Protein AF-A0A532DRK6-F1 (afdb_monomer_lite)

Radius of gyration: 15.56 Å; chains: 1; bounding box: 40×21×47 Å

Structure (mmCIF, N/CA/C/O backbone):
data_AF-A0A532DRK6-F1
#
_entry.id   AF-A0A532DRK6-F1
#
loop_
_atom_site.group_PDB
_atom_site.id
_atom_site.type_symbol
_atom_site.label_atom_id
_atom_site.label_alt_id
_atom_site.label_comp_id
_atom_site.label_asym_id
_atom_site.label_entity_id
_atom_site.label_seq_id
_atom_site.pdbx_PDB_ins_code
_atom_site.Cartn_x
_atom_site.Cartn_y
_atom_site.Cartn_z
_atom_site.occupancy
_atom_site.B_iso_or_equiv
_atom_site.auth_seq_id
_atom_site.auth_comp_id
_atom_site.auth_asym_id
_atom_site.auth_atom_id
_atom_site.pdbx_PDB_model_num
ATOM 1 N N . MET A 1 1 ? -25.248 15.509 16.340 1.00 36.22 1 MET A N 1
ATOM 2 C CA . MET A 1 1 ? -25.751 14.129 16.513 1.00 36.22 1 MET A CA 1
ATOM 3 C C . MET A 1 1 ? -24.685 13.175 15.999 1.00 36.22 1 MET A C 1
ATOM 5 O O . MET A 1 1 ? -24.467 13.127 14.799 1.00 36.22 1 MET A O 1
ATOM 9 N N . ALA A 1 2 ? -23.939 12.509 16.884 1.00 44.31 2 ALA A N 1
ATOM 10 C CA . ALA A 1 2 ? -22.960 11.506 16.475 1.00 44.31 2 ALA A CA 1
ATOM 11 C C . ALA A 1 2 ? -23.681 10.159 16.368 1.00 44.31 2 ALA A C 1
ATOM 13 O O . ALA A 1 2 ? -23.930 9.511 17.380 1.00 44.31 2 ALA A O 1
ATOM 14 N N . THR A 1 3 ? -24.053 9.747 15.157 1.00 46.09 3 THR A N 1
ATOM 15 C CA . THR A 1 3 ? -24.392 8.345 14.893 1.00 46.09 3 THR A CA 1
ATOM 16 C C . THR A 1 3 ? -23.107 7.547 15.091 1.00 46.09 3 THR A C 1
ATOM 18 O O . THR A 1 3 ? -22.212 7.576 14.247 1.00 46.09 3 THR A O 1
ATOM 21 N N . GLY A 1 4 ? -22.965 6.949 16.275 1.00 47.47 4 GLY A N 1
ATOM 22 C CA . GLY A 1 4 ? -21.778 6.226 16.716 1.00 47.47 4 GLY A CA 1
ATOM 23 C C . GLY A 1 4 ? -21.583 4.953 15.910 1.00 47.47 4 GLY A C 1
ATOM 24 O O . GLY A 1 4 ? -21.947 3.872 16.353 1.00 47.47 4 GLY A O 1
ATOM 25 N N . TRP A 1 5 ? -21.016 5.082 14.715 1.00 57.53 5 TRP A N 1
ATOM 26 C CA . TRP A 1 5 ? -20.555 3.932 13.962 1.00 57.53 5 TRP A CA 1
ATOM 27 C C . TRP A 1 5 ? -19.262 3.445 14.609 1.00 57.53 5 TRP A C 1
ATOM 29 O O . TRP A 1 5 ? -18.218 4.096 14.526 1.00 57.53 5 TRP A O 1
ATOM 39 N N . THR A 1 6 ? -19.340 2.329 15.322 1.00 58.38 6 THR A N 1
ATOM 40 C CA . THR A 1 6 ? -18.179 1.583 15.797 1.00 58.38 6 THR A CA 1
ATOM 41 C C . THR A 1 6 ? -17.741 0.662 14.658 1.00 58.38 6 THR A C 1
ATOM 43 O O . THR A 1 6 ? -18.383 -0.361 14.425 1.00 58.38 6 THR A O 1
ATOM 46 N N . PRO A 1 7 ? -16.687 1.004 13.885 1.00 61.12 7 PRO A N 1
ATOM 47 C CA . PRO A 1 7 ? -16.235 0.127 12.818 1.00 61.12 7 PRO A CA 1
ATOM 48 C C . PRO A 1 7 ? -15.807 -1.201 13.437 1.00 61.12 7 PRO A C 1
ATOM 50 O O . PRO A 1 7 ? -14.923 -1.247 14.297 1.00 61.12 7 PRO A O 1
ATOM 53 N N . THR A 1 8 ? -16.465 -2.273 13.005 1.00 70.38 8 THR A N 1
ATOM 54 C CA . THR A 1 8 ? -16.085 -3.638 13.354 1.00 70.38 8 THR A CA 1
ATOM 55 C C . THR A 1 8 ? -14.667 -3.914 12.847 1.00 70.38 8 THR A C 1
ATOM 57 O O . THR A 1 8 ? -14.225 -3.304 11.867 1.00 70.38 8 THR A O 1
ATOM 60 N N . PRO A 1 9 ? -13.921 -4.833 13.481 1.00 68.75 9 PRO A N 1
ATOM 61 C CA . PRO A 1 9 ? -12.554 -5.151 13.069 1.00 68.75 9 PRO A CA 1
ATOM 62 C C . PRO A 1 9 ? -12.461 -5.518 11.585 1.00 68.75 9 PRO A C 1
ATOM 64 O O . PRO A 1 9 ? -11.506 -5.116 10.930 1.00 68.75 9 PRO A O 1
ATOM 67 N N . THR A 1 10 ? -13.484 -6.187 11.048 1.00 73.38 10 THR A N 1
ATOM 68 C CA . THR A 1 10 ? -13.607 -6.545 9.629 1.00 73.38 10 THR A CA 1
ATOM 69 C C . THR A 1 10 ? -13.700 -5.319 8.722 1.00 73.38 10 THR A C 1
ATOM 71 O O . THR A 1 10 ? -13.022 -5.240 7.698 1.00 73.38 10 THR A O 1
ATOM 74 N N . VAL A 1 11 ? -14.498 -4.327 9.114 1.00 73.25 11 VAL A N 1
ATOM 75 C CA . VAL A 1 11 ? -14.631 -3.060 8.390 1.00 73.25 11 VAL A CA 1
ATOM 76 C C . VAL A 1 11 ? -13.322 -2.276 8.438 1.00 73.25 11 VAL A C 1
ATOM 78 O O . VAL A 1 11 ? -12.874 -1.776 7.411 1.00 73.25 11 VAL A O 1
ATOM 81 N N . ALA A 1 12 ? -12.668 -2.202 9.600 1.00 71.75 12 ALA A N 1
ATOM 82 C CA . ALA A 1 12 ? -11.384 -1.518 9.731 1.00 71.75 12 ALA A CA 1
ATOM 83 C C . ALA A 1 12 ? -10.292 -2.180 8.869 1.00 71.75 12 ALA A C 1
ATOM 85 O O . ALA A 1 12 ? -9.500 -1.477 8.244 1.00 71.75 12 ALA A O 1
ATOM 86 N N . THR A 1 13 ? -10.277 -3.515 8.769 1.00 73.31 13 THR A N 1
ATOM 87 C CA . THR A 1 13 ? -9.377 -4.226 7.847 1.00 73.31 13 THR A CA 1
ATOM 88 C C . THR A 1 13 ? -9.700 -3.964 6.388 1.00 73.31 13 THR A C 1
ATOM 90 O O . THR A 1 13 ? -8.778 -3.708 5.625 1.00 73.31 13 THR A O 1
ATOM 93 N N . LEU A 1 14 ? -10.978 -3.983 5.996 1.00 75.31 14 LEU A N 1
ATOM 94 C CA . LEU A 1 14 ? -11.387 -3.706 4.616 1.00 75.31 14 LEU A CA 1
ATOM 95 C C . LEU A 1 14 ? -11.037 -2.272 4.204 1.00 75.31 14 LEU A C 1
ATOM 97 O O . LEU A 1 14 ? -10.574 -2.037 3.093 1.00 75.31 14 LEU A O 1
ATOM 101 N N . LEU A 1 15 ? -11.180 -1.314 5.119 1.00 72.69 15 LEU A N 1
ATOM 102 C CA . LEU A 1 15 ? -10.793 0.073 4.878 1.00 72.69 15 LEU A CA 1
ATOM 103 C C . LEU A 1 15 ? -9.275 0.231 4.751 1.00 72.69 15 LEU A C 1
ATOM 105 O O . LEU A 1 15 ? -8.817 0.927 3.851 1.00 72.69 15 LEU A O 1
ATOM 109 N N . SER A 1 16 ? -8.488 -0.447 5.592 1.00 70.50 16 SER A N 1
ATOM 110 C CA . SER A 1 16 ? -7.026 -0.482 5.436 1.00 70.50 16 SER A CA 1
ATOM 111 C C . SER A 1 16 ? -6.558 -1.263 4.203 1.00 70.50 16 SER A C 1
ATOM 113 O O . SER A 1 16 ? -5.446 -1.035 3.736 1.00 70.50 16 SER A O 1
ATOM 115 N N . ALA A 1 17 ? -7.382 -2.175 3.681 1.00 69.62 17 ALA A N 1
ATOM 116 C CA . ALA A 1 17 ? -7.123 -2.888 2.434 1.00 69.62 17 ALA A CA 1
ATOM 117 C C . ALA A 1 17 ? -7.312 -1.994 1.206 1.00 69.62 17 ALA A C 1
ATOM 119 O O . ALA A 1 17 ? -6.540 -2.091 0.258 1.00 69.62 17 ALA A O 1
ATOM 120 N N . LEU A 1 18 ? -8.322 -1.121 1.239 1.00 73.56 18 LEU A N 1
ATOM 121 C CA . LEU A 1 18 ? -8.566 -0.120 0.200 1.00 73.56 18 LEU A CA 1
ATOM 122 C C . LEU A 1 18 ? -7.482 0.952 0.177 1.00 73.56 18 LEU A C 1
ATOM 124 O O . LEU A 1 18 ? -7.037 1.360 -0.892 1.00 73.56 18 LEU A O 1
ATOM 128 N N . LEU A 1 19 ? -7.069 1.421 1.353 1.00 71.44 19 LEU A N 1
ATOM 129 C CA . LEU A 1 19 ? -6.018 2.417 1.458 1.00 71.44 19 LEU A CA 1
ATOM 130 C C . LEU A 1 19 ? -5.245 2.227 2.767 1.00 71.44 19 LEU A C 1
ATOM 132 O O . LEU A 1 19 ? -5.855 2.242 3.844 1.00 71.44 19 LEU A O 1
ATOM 136 N N . PRO A 1 20 ? -3.908 2.100 2.720 1.00 69.06 20 PRO A N 1
ATOM 137 C CA . PRO A 1 20 ? -3.105 2.003 3.929 1.00 69.06 20 PRO A CA 1
ATOM 138 C C . PRO A 1 20 ? -3.376 3.199 4.854 1.00 69.06 20 PRO A C 1
ATOM 140 O O . PRO A 1 20 ? -3.245 4.353 4.457 1.00 69.06 20 PRO A O 1
ATOM 143 N N . GLY A 1 21 ? -3.778 2.925 6.097 1.00 67.50 21 GLY A N 1
ATOM 144 C CA . GLY A 1 21 ? -4.063 3.940 7.118 1.00 67.50 21 GLY A CA 1
ATOM 145 C C . GLY A 1 21 ? -5.531 4.373 7.242 1.00 67.50 21 GLY A C 1
ATOM 146 O O . GLY A 1 21 ? -5.897 4.965 8.262 1.00 67.50 21 GLY A O 1
ATOM 147 N N . LEU A 1 22 ? -6.410 4.020 6.296 1.00 73.25 22 LEU A N 1
ATOM 148 C CA . LEU A 1 22 ? -7.834 4.403 6.332 1.00 73.25 22 LEU A CA 1
ATOM 149 C C . LEU A 1 22 ? -8.594 3.720 7.480 1.00 73.25 22 LEU A C 1
ATOM 151 O O . LEU A 1 22 ? -9.362 4.365 8.198 1.00 73.25 22 LEU A O 1
ATOM 155 N N . GLY A 1 23 ? -8.305 2.443 7.750 1.00 69.31 23 GLY A N 1
ATOM 156 C CA . GLY A 1 23 ? -8.866 1.734 8.903 1.00 69.31 23 GLY A CA 1
ATOM 157 C C . GLY A 1 23 ? -8.465 2.356 10.245 1.00 69.31 23 GLY A C 1
ATOM 158 O O . GLY A 1 23 ? -9.265 2.401 11.177 1.00 69.31 23 GLY A O 1
ATOM 159 N N . GLN A 1 24 ? -7.254 2.914 10.349 1.00 70.75 24 GLN A N 1
ATOM 160 C CA . GLN A 1 24 ? -6.791 3.600 11.562 1.00 70.75 24 GLN A CA 1
ATOM 161 C C . GLN A 1 24 ? -7.424 4.985 11.737 1.00 70.75 24 GLN A C 1
ATOM 163 O O . GLN A 1 24 ? -7.707 5.377 12.873 1.00 70.75 24 GLN A O 1
ATOM 168 N N . LEU A 1 25 ? -7.700 5.695 10.638 1.00 72.06 25 LEU A N 1
ATOM 169 C CA . LEU A 1 25 ? -8.441 6.960 10.640 1.00 72.06 25 LEU A CA 1
ATOM 170 C C . LEU A 1 25 ? -9.876 6.757 11.140 1.00 72.06 25 LEU A C 1
ATOM 172 O O . LEU A 1 25 ? -10.301 7.433 12.078 1.00 72.06 25 LEU A O 1
ATOM 176 N N . CYS A 1 26 ? -10.581 5.741 10.633 1.00 68.44 26 CYS A N 1
ATOM 177 C CA . CYS A 1 26 ? -11.886 5.333 11.169 1.00 68.44 26 CYS A CA 1
ATOM 178 C C . CYS A 1 26 ? -11.788 4.849 12.623 1.00 68.44 26 CYS A C 1
ATOM 180 O O . CYS A 1 26 ? -12.720 5.006 13.419 1.00 68.44 26 CYS A O 1
ATOM 182 N N . CYS A 1 27 ? -10.621 4.330 13.014 1.00 70.25 27 CYS A N 1
ATOM 183 C CA . CYS A 1 27 ? -10.344 3.984 14.395 1.00 70.25 27 CYS A CA 1
ATOM 184 C C . CYS A 1 27 ? -10.054 5.194 15.325 1.00 70.25 27 CYS A C 1
ATOM 186 O O . CYS A 1 27 ? -9.834 4.989 16.521 1.00 70.25 27 CYS A O 1
ATOM 188 N N . ARG A 1 28 ? -10.121 6.443 14.826 1.00 72.62 28 ARG A N 1
ATOM 189 C CA . ARG A 1 28 ? -9.724 7.706 15.498 1.00 72.62 28 ARG A CA 1
ATOM 190 C C . ARG A 1 28 ? -8.233 7.777 15.869 1.00 72.62 28 ARG A C 1
ATOM 192 O O . ARG A 1 28 ? -7.838 8.612 16.679 1.00 72.62 28 ARG A O 1
ATOM 199 N N . ARG A 1 29 ? -7.380 6.935 15.273 1.00 72.19 29 ARG A N 1
ATOM 200 C CA . ARG A 1 29 ? -5.917 6.941 15.462 1.00 72.19 29 ARG A CA 1
ATOM 201 C C . ARG A 1 29 ? -5.212 7.638 14.300 1.00 72.19 29 ARG A C 1
ATOM 203 O O . ARG A 1 29 ? -4.484 7.015 13.529 1.00 72.19 29 ARG A O 1
ATOM 210 N N . TRP A 1 30 ? -5.404 8.953 14.230 1.00 75.12 30 TRP A N 1
ATOM 211 C CA . TRP A 1 30 ? -4.875 9.834 13.184 1.00 75.12 30 TRP A CA 1
ATOM 212 C C . TRP A 1 30 ? -3.359 9.718 12.985 1.00 75.12 30 TRP A C 1
ATOM 214 O O . TRP A 1 30 ? -2.910 9.607 11.851 1.00 75.12 30 TRP A O 1
ATOM 224 N N . GLY A 1 31 ? -2.573 9.652 14.067 1.00 75.62 31 GLY A N 1
ATOM 225 C CA . GLY A 1 31 ? -1.108 9.576 13.968 1.00 75.62 31 GLY A CA 1
ATOM 226 C C . GLY A 1 31 ? -0.596 8.308 13.279 1.00 75.62 31 GLY A C 1
ATOM 227 O O . GLY A 1 31 ? 0.333 8.370 12.480 1.00 75.62 31 GLY A O 1
ATOM 228 N N . ARG A 1 32 ? -1.234 7.155 13.525 1.00 72.44 32 ARG A N 1
ATOM 229 C CA . ARG A 1 32 ? -0.846 5.907 12.850 1.00 72.44 32 ARG A CA 1
ATOM 230 C C . ARG A 1 32 ? -1.326 5.879 11.403 1.00 72.44 32 ARG A C 1
ATOM 232 O O . ARG A 1 32 ? -0.551 5.499 10.533 1.00 72.44 32 ARG A O 1
ATOM 239 N N . GLY A 1 33 ? -2.550 6.352 11.151 1.00 72.75 33 GLY A N 1
ATOM 240 C CA . GLY A 1 33 ? -3.079 6.475 9.791 1.00 72.75 33 GLY A CA 1
ATOM 241 C C . GLY A 1 33 ? -2.192 7.358 8.910 1.00 72.75 33 GLY A C 1
ATOM 242 O O . GLY A 1 33 ? -1.837 6.960 7.804 1.00 72.75 33 GLY A O 1
ATOM 243 N N . ALA A 1 34 ? -1.746 8.500 9.444 1.00 77.00 34 ALA A N 1
ATOM 244 C CA . ALA A 1 34 ? -0.814 9.397 8.766 1.00 77.00 34 ALA A CA 1
ATOM 245 C C . ALA A 1 34 ? 0.547 8.737 8.492 1.00 77.00 34 ALA A C 1
ATOM 247 O O . ALA A 1 34 ? 1.078 8.890 7.397 1.00 77.00 34 ALA A O 1
ATOM 248 N N . ALA A 1 35 ? 1.089 7.959 9.436 1.00 79.19 35 ALA A N 1
ATOM 249 C CA . ALA A 1 35 ? 2.349 7.241 9.236 1.00 79.19 35 ALA A CA 1
ATOM 250 C C . ALA A 1 35 ? 2.260 6.192 8.112 1.00 79.19 35 ALA A C 1
ATOM 252 O O . ALA A 1 35 ? 3.182 6.073 7.309 1.00 79.19 35 ALA A O 1
ATOM 253 N N . PHE A 1 36 ? 1.144 5.463 8.015 1.00 76.25 36 PHE A N 1
ATOM 254 C CA . PHE A 1 36 ? 0.926 4.505 6.927 1.00 76.25 36 PHE A CA 1
ATOM 255 C C . PHE A 1 36 ? 0.746 5.183 5.570 1.00 76.25 36 PHE A C 1
ATOM 257 O O . PHE A 1 36 ? 1.320 4.715 4.589 1.00 76.25 36 PHE A O 1
ATOM 264 N N . MET A 1 37 ? 0.008 6.294 5.512 1.00 79.94 37 MET A N 1
ATOM 265 C CA . MET A 1 37 ? -0.112 7.085 4.285 1.00 79.94 37 MET A CA 1
ATOM 266 C C . MET A 1 37 ? 1.239 7.655 3.849 1.00 79.94 37 MET A C 1
ATOM 268 O O . MET A 1 37 ? 1.618 7.498 2.693 1.00 79.94 37 MET A O 1
ATOM 272 N N . ALA A 1 38 ? 1.997 8.259 4.767 1.00 82.12 38 ALA A N 1
ATOM 273 C CA . ALA A 1 38 ? 3.322 8.795 4.471 1.00 82.12 38 ALA A CA 1
AT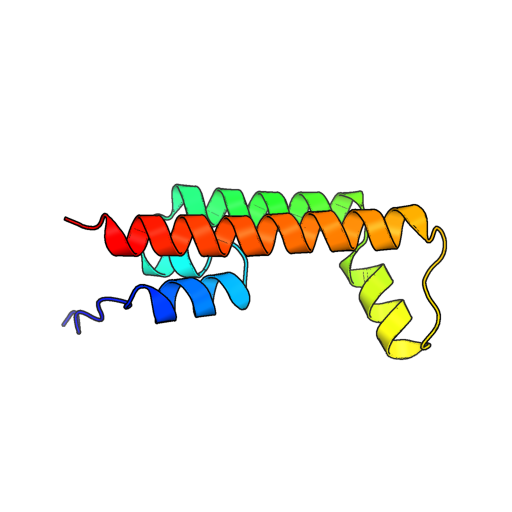OM 274 C C . ALA A 1 38 ? 4.293 7.696 4.014 1.00 82.12 38 ALA A C 1
ATOM 276 O O . ALA A 1 38 ? 5.042 7.899 3.064 1.00 82.12 38 ALA A O 1
ATOM 277 N N . GLY A 1 39 ? 4.241 6.515 4.640 1.00 81.31 39 GLY A N 1
ATOM 278 C CA . GLY A 1 39 ? 5.022 5.352 4.221 1.00 81.31 39 GLY A CA 1
ATOM 279 C C . GLY A 1 39 ? 4.653 4.871 2.818 1.00 81.31 39 GLY A C 1
ATOM 280 O O . GLY A 1 39 ? 5.541 4.639 2.005 1.00 81.31 39 GLY A O 1
ATOM 281 N N . ALA A 1 40 ? 3.358 4.775 2.505 1.00 78.38 40 ALA A N 1
ATOM 282 C CA . ALA A 1 40 ? 2.892 4.388 1.175 1.00 78.38 40 ALA A CA 1
ATOM 283 C C . ALA A 1 40 ? 3.324 5.399 0.099 1.00 78.38 40 ALA A C 1
ATOM 285 O O . ALA A 1 40 ? 3.860 4.995 -0.927 1.00 78.38 40 ALA A O 1
ATOM 286 N N . ILE A 1 41 ? 3.166 6.701 0.365 1.00 82.44 41 ILE A N 1
ATOM 287 C CA . ILE A 1 41 ? 3.598 7.775 -0.542 1.00 82.44 41 ILE A CA 1
ATOM 288 C C . ILE A 1 41 ? 5.120 7.759 -0.721 1.00 82.44 41 ILE A C 1
ATOM 290 O O . ILE A 1 41 ? 5.604 7.895 -1.837 1.00 82.44 41 ILE A O 1
ATOM 294 N N . GLY A 1 42 ? 5.886 7.570 0.357 1.00 84.62 42 GLY A N 1
ATOM 295 C CA . GLY A 1 42 ? 7.348 7.523 0.292 1.00 84.62 42 GLY A CA 1
ATOM 296 C C . GLY A 1 42 ? 7.867 6.328 -0.508 1.00 84.62 42 GLY A C 1
ATOM 297 O O . GLY A 1 42 ? 8.800 6.472 -1.294 1.00 84.62 42 GLY A O 1
ATOM 298 N N . VAL A 1 43 ? 7.241 5.160 -0.350 1.00 81.81 43 VAL 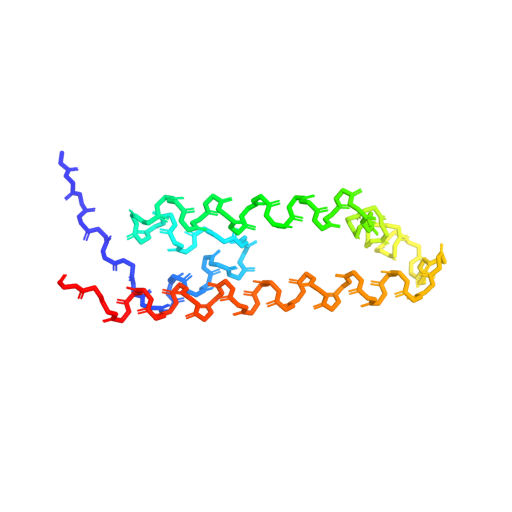A N 1
ATOM 299 C CA . VAL A 1 43 ? 7.562 3.969 -1.149 1.00 81.81 43 VAL A CA 1
ATOM 300 C C . VAL A 1 43 ? 7.209 4.188 -2.614 1.00 81.81 43 VAL A C 1
ATOM 302 O O . VAL A 1 43 ? 8.016 3.855 -3.478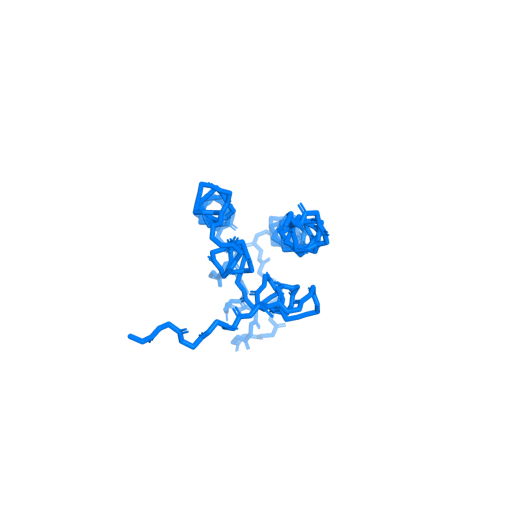 1.00 81.81 43 VAL A O 1
ATOM 305 N N . ASP A 1 44 ? 6.045 4.768 -2.897 1.00 81.62 44 ASP A N 1
ATOM 306 C CA . ASP A 1 44 ? 5.635 5.049 -4.269 1.00 81.62 44 ASP A CA 1
ATOM 307 C C . ASP A 1 44 ? 6.566 6.064 -4.945 1.00 81.62 44 ASP A C 1
ATOM 309 O O . ASP A 1 44 ? 7.047 5.814 -6.042 1.00 81.62 44 ASP A O 1
ATOM 313 N N . ALA A 1 45 ? 6.930 7.146 -4.252 1.00 82.81 45 ALA A N 1
ATOM 314 C CA . ALA A 1 45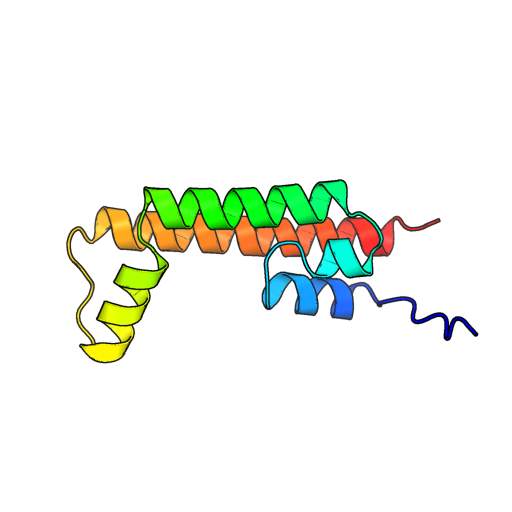 ? 7.868 8.146 -4.760 1.00 82.81 45 ALA A CA 1
ATOM 315 C C . ALA A 1 45 ? 9.285 7.587 -4.990 1.00 82.81 45 ALA A C 1
ATOM 317 O O . ALA A 1 45 ? 9.987 8.046 -5.886 1.00 82.81 45 ALA A O 1
ATOM 318 N N . GLY A 1 46 ? 9.725 6.618 -4.180 1.00 82.06 46 GLY A N 1
ATOM 319 C CA . GLY A 1 46 ? 11.061 6.025 -4.295 1.00 82.06 46 GLY A CA 1
ATOM 320 C C . GLY A 1 46 ? 11.167 4.880 -5.306 1.00 82.06 46 GLY A C 1
ATOM 321 O O . GLY A 1 46 ? 12.242 4.644 -5.856 1.00 82.06 46 GLY A O 1
ATOM 322 N N . LEU A 1 47 ? 10.080 4.140 -5.532 1.00 80.19 47 LEU A N 1
ATOM 323 C CA . LEU A 1 47 ? 10.077 2.924 -6.358 1.00 80.19 47 LEU A CA 1
ATOM 324 C C . LEU A 1 47 ? 9.190 3.023 -7.600 1.00 80.19 47 LEU A C 1
ATOM 326 O O . LEU A 1 47 ? 9.163 2.078 -8.386 1.00 80.19 47 LEU A O 1
ATOM 330 N N . ASP A 1 48 ? 8.491 4.143 -7.773 1.00 82.94 48 ASP A N 1
ATOM 331 C CA . ASP A 1 48 ? 7.613 4.444 -8.905 1.00 82.94 48 ASP A CA 1
ATOM 332 C C . ASP A 1 48 ? 6.610 3.310 -9.185 1.00 82.94 48 ASP A C 1
ATOM 334 O O . ASP A 1 48 ? 6.376 2.871 -10.320 1.00 82.94 48 ASP A O 1
ATOM 338 N N . VAL A 1 49 ? 6.062 2.754 -8.096 1.00 78.75 49 VAL A N 1
ATOM 339 C CA . VAL A 1 49 ? 5.243 1.536 -8.124 1.00 78.75 49 VAL A CA 1
ATOM 340 C C . VAL A 1 49 ? 3.954 1.799 -8.888 1.00 78.75 49 VAL A C 1
ATOM 342 O O . VAL A 1 49 ? 3.558 0.975 -9.711 1.00 78.75 49 VAL A O 1
ATOM 345 N N . THR A 1 50 ? 3.327 2.956 -8.677 1.00 82.44 50 THR A N 1
ATOM 346 C CA . THR A 1 50 ? 2.095 3.358 -9.358 1.00 82.44 50 THR A CA 1
ATOM 347 C C . THR A 1 50 ? 2.309 3.519 -10.858 1.00 82.44 50 THR A C 1
ATOM 349 O O . THR A 1 50 ? 1.522 2.972 -11.635 1.00 82.44 50 THR A O 1
ATOM 352 N N . ALA A 1 51 ? 3.369 4.207 -11.298 1.00 81.94 51 ALA A N 1
ATOM 353 C CA . ALA A 1 51 ? 3.637 4.363 -12.728 1.00 81.94 51 ALA A CA 1
ATOM 354 C C . ALA A 1 51 ? 3.955 3.014 -13.381 1.00 81.94 51 ALA A C 1
ATOM 356 O O . ALA A 1 51 ? 3.425 2.699 -14.447 1.00 81.94 51 ALA A O 1
ATOM 357 N N . SER A 1 52 ? 4.744 2.181 -12.701 1.00 82.62 52 SER A N 1
ATOM 358 C CA . SER A 1 52 ? 5.087 0.834 -13.154 1.00 82.62 52 SER A CA 1
ATOM 359 C C . SER A 1 52 ? 3.848 -0.066 -13.264 1.00 82.62 52 SER A C 1
ATOM 361 O O . SER A 1 52 ? 3.646 -0.742 -14.273 1.00 82.62 52 SER A O 1
ATOM 363 N N . MET A 1 53 ? 2.963 -0.036 -12.267 1.00 81.88 53 MET A N 1
ATOM 364 C CA . MET A 1 53 ? 1.708 -0.789 -12.274 1.00 81.88 53 MET A CA 1
ATOM 365 C C . MET A 1 53 ? 0.771 -0.296 -13.379 1.00 81.88 53 MET A C 1
ATOM 367 O O . MET A 1 53 ? 0.166 -1.100 -14.085 1.00 81.88 53 MET A O 1
ATOM 371 N N . MET A 1 54 ? 0.677 1.019 -13.585 1.00 84.75 54 MET A N 1
ATOM 372 C CA . MET A 1 54 ? -0.146 1.592 -14.647 1.00 84.75 54 MET A CA 1
ATOM 373 C C . MET A 1 54 ? 0.400 1.238 -16.037 1.00 84.75 54 MET A C 1
ATOM 375 O O . MET A 1 54 ? -0.379 0.924 -16.939 1.00 84.75 54 MET A O 1
ATOM 379 N N . ALA A 1 55 ? 1.723 1.230 -16.208 1.00 84.06 55 ALA A N 1
ATOM 380 C CA . ALA A 1 55 ? 2.376 0.766 -17.427 1.00 84.06 55 ALA A CA 1
ATOM 381 C C . ALA A 1 55 ? 2.079 -0.717 -17.688 1.00 84.06 55 ALA A C 1
ATOM 383 O O . ALA A 1 55 ? 1.706 -1.071 -18.808 1.00 84.06 55 ALA A O 1
ATOM 384 N N . PHE A 1 56 ? 2.148 -1.565 -16.657 1.00 85.19 56 PHE A N 1
ATOM 385 C CA . PHE A 1 56 ? 1.772 -2.975 -16.751 1.00 85.19 56 PHE A CA 1
ATOM 386 C C . PHE A 1 56 ? 0.303 -3.153 -17.152 1.00 85.19 56 PHE A C 1
ATOM 388 O O . PHE A 1 56 ? 0.017 -3.883 -18.093 1.00 85.19 56 PHE A O 1
ATOM 395 N N . VAL A 1 57 ? -0.631 -2.447 -16.508 1.00 87.94 57 VAL A N 1
ATOM 396 C CA . VAL A 1 57 ? -2.070 -2.542 -16.823 1.00 87.94 57 VAL A CA 1
ATOM 397 C C . VAL A 1 57 ? -2.365 -2.110 -18.261 1.00 87.94 57 VAL A C 1
ATOM 399 O O . VAL A 1 57 ? -3.214 -2.707 -18.917 1.00 87.94 57 VAL A O 1
ATOM 402 N N . ARG A 1 58 ? -1.665 -1.090 -18.773 1.00 88.44 58 ARG A N 1
ATOM 403 C CA . ARG A 1 58 ? -1.862 -0.598 -20.146 1.00 88.44 58 ARG A CA 1
ATOM 404 C C . ARG A 1 58 ? -1.252 -1.500 -21.211 1.00 88.44 58 ARG A C 1
ATOM 406 O O . ARG A 1 58 ? -1.807 -1.600 -22.298 1.00 88.44 58 ARG A O 1
ATOM 413 N N . THR A 1 59 ? -0.092 -2.087 -20.936 1.00 88.50 59 THR A N 1
ATOM 414 C CA . THR A 1 59 ? 0.712 -2.776 -21.960 1.00 88.50 59 THR A CA 1
ATOM 415 C C . THR A 1 59 ? 0.703 -4.295 -21.824 1.00 88.50 59 THR A C 1
ATOM 417 O O . THR A 1 59 ? 1.068 -4.990 -22.765 1.00 88.50 59 THR A O 1
ATOM 420 N N . GLY A 1 60 ? 0.325 -4.825 -20.660 1.00 84.56 60 GLY A N 1
ATOM 421 C CA . GLY A 1 60 ? 0.501 -6.230 -20.289 1.00 84.56 60 GLY A CA 1
ATOM 422 C C . GLY A 1 60 ? 1.964 -6.637 -20.073 1.00 84.56 60 GLY A C 1
ATOM 423 O O . GLY A 1 60 ? 2.240 -7.804 -19.798 1.00 84.56 60 GLY A O 1
ATOM 424 N N . VAL A 1 61 ? 2.914 -5.703 -20.195 1.00 85.19 61 VAL A N 1
ATOM 425 C CA . VAL A 1 61 ? 4.351 -5.979 -20.117 1.00 85.19 61 VAL A CA 1
ATOM 426 C C . VAL A 1 61 ? 4.872 -5.602 -18.740 1.00 85.19 61 VAL A C 1
ATOM 428 O O . VAL A 1 61 ? 4.632 -4.501 -18.247 1.00 85.19 61 VAL A O 1
ATOM 431 N N . ILE A 1 62 ? 5.612 -6.519 -18.115 1.00 79.75 62 ILE A N 1
ATOM 432 C CA . ILE A 1 62 ? 6.251 -6.263 -16.823 1.00 79.75 62 ILE A CA 1
ATOM 433 C C . ILE A 1 62 ? 7.315 -5.168 -17.013 1.00 79.75 62 ILE A C 1
ATOM 435 O O . ILE A 1 62 ? 8.261 -5.386 -17.781 1.00 79.75 62 ILE A O 1
ATOM 439 N N . PRO A 1 63 ? 7.199 -4.021 -16.321 1.00 77.25 63 PRO A N 1
ATOM 440 C CA . PRO A 1 63 ? 8.117 -2.902 -16.482 1.00 77.25 63 PRO A CA 1
ATOM 441 C C . PRO A 1 63 ? 9.542 -3.280 -16.058 1.00 77.25 63 PRO A C 1
ATOM 443 O O . PRO A 1 63 ? 9.768 -4.003 -15.082 1.00 77.25 63 PRO A O 1
ATOM 446 N N . SER A 1 64 ? 10.522 -2.801 -16.825 1.00 78.56 64 SER A N 1
ATOM 447 C CA . SER A 1 64 ? 11.944 -2.911 -16.501 1.00 78.56 64 SER A CA 1
ATOM 448 C C . SER A 1 64 ? 12.396 -1.677 -15.713 1.00 78.56 64 SER A C 1
ATOM 450 O O . SER A 1 64 ? 12.124 -0.572 -16.179 1.00 78.56 64 SER A O 1
ATOM 452 N N . PRO A 1 65 ? 13.117 -1.836 -14.588 1.00 80.50 65 PRO A N 1
ATOM 453 C CA . PRO A 1 65 ? 13.717 -3.074 -14.084 1.00 80.50 65 PRO A CA 1
ATOM 454 C C . PRO A 1 65 ? 12.726 -3.949 -13.296 1.00 80.50 65 PRO A C 1
ATOM 456 O O . PRO A 1 65 ? 12.140 -3.518 -12.305 1.00 80.50 65 PRO A O 1
ATOM 459 N N . ARG A 1 66 ? 12.622 -5.236 -13.667 1.00 80.25 66 ARG A N 1
ATOM 460 C CA . ARG A 1 66 ? 11.674 -6.191 -13.050 1.00 80.25 66 ARG A CA 1
ATOM 461 C C . ARG A 1 66 ? 11.864 -6.333 -11.537 1.00 80.25 66 ARG A C 1
ATOM 463 O O . ARG A 1 66 ? 10.894 -6.529 -10.815 1.00 80.25 66 ARG A O 1
ATOM 470 N N . GLY A 1 67 ? 13.110 -6.232 -11.063 1.00 80.25 67 GLY A N 1
ATOM 471 C CA . GLY A 1 67 ? 13.439 -6.314 -9.638 1.00 80.25 67 GLY A CA 1
ATOM 472 C C . GLY A 1 67 ? 12.884 -5.143 -8.827 1.00 80.25 67 GLY A C 1
ATOM 473 O O . GLY A 1 67 ? 12.396 -5.352 -7.722 1.00 80.25 67 GLY A O 1
ATOM 474 N N . GLN A 1 68 ? 12.886 -3.934 -9.392 1.00 78.38 68 GLN A N 1
ATOM 475 C CA . GLN A 1 68 ? 12.325 -2.750 -8.740 1.00 78.38 68 GLN A CA 1
ATOM 476 C C . GLN A 1 68 ? 10.796 -2.819 -8.711 1.00 78.38 68 GLN A C 1
ATOM 478 O O . GLN A 1 68 ? 10.197 -2.545 -7.677 1.00 78.38 68 GLN A O 1
ATOM 483 N N . PHE A 1 69 ? 10.176 -3.293 -9.797 1.00 78.44 69 PHE A N 1
ATOM 484 C CA . PHE A 1 69 ? 8.731 -3.518 -9.853 1.00 78.44 69 PHE A CA 1
ATOM 485 C C . PHE A 1 69 ? 8.260 -4.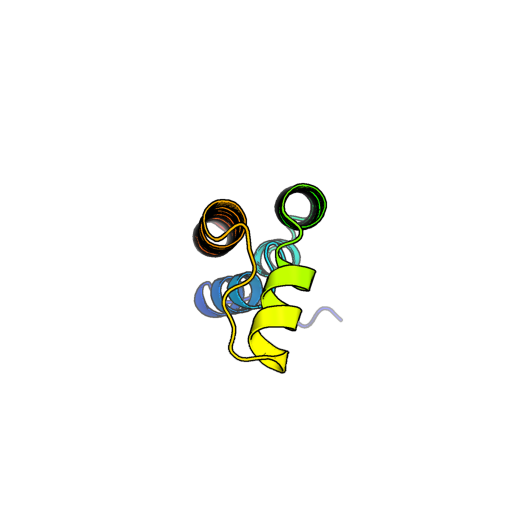575 -8.846 1.00 78.44 69 PHE A C 1
ATOM 487 O O . PHE A 1 69 ? 7.376 -4.306 -8.037 1.00 78.44 69 PHE A O 1
ATOM 494 N N . LEU A 1 70 ? 8.868 -5.766 -8.853 1.00 83.12 70 LEU A N 1
ATOM 495 C CA . LEU A 1 70 ? 8.508 -6.845 -7.927 1.00 83.12 70 LEU A CA 1
ATOM 496 C C . LEU A 1 70 ? 8.837 -6.482 -6.475 1.00 83.12 70 LEU A C 1
ATOM 498 O O . LEU A 1 70 ? 8.040 -6.758 -5.581 1.00 83.12 70 LEU A O 1
ATOM 502 N N . GLY A 1 71 ? 9.983 -5.837 -6.240 1.00 83.94 71 GLY A N 1
ATOM 503 C CA . GLY A 1 71 ? 10.375 -5.350 -4.920 1.00 83.94 71 GLY A CA 1
ATOM 504 C C . GLY A 1 71 ? 9.410 -4.290 -4.392 1.00 83.94 71 GLY A C 1
ATOM 505 O O . GLY A 1 71 ? 8.923 -4.410 -3.271 1.00 83.94 71 GLY A O 1
ATOM 506 N N . GLY A 1 72 ? 9.062 -3.301 -5.216 1.00 81.56 72 GLY A N 1
ATOM 507 C CA . GLY A 1 72 ? 8.078 -2.275 -4.879 1.00 81.56 72 GLY A CA 1
ATOM 508 C C . GLY A 1 72 ? 6.693 -2.855 -4.617 1.00 81.56 72 GLY A C 1
ATOM 509 O O . GLY A 1 72 ? 6.088 -2.543 -3.594 1.00 81.56 72 GLY A O 1
ATOM 510 N N . ALA A 1 73 ? 6.227 -3.777 -5.464 1.00 78.12 73 ALA A N 1
ATOM 511 C CA . ALA A 1 73 ? 4.956 -4.470 -5.269 1.00 78.12 73 ALA A CA 1
ATOM 512 C C . ALA A 1 73 ? 4.921 -5.259 -3.948 1.00 78.12 73 ALA A C 1
ATOM 514 O O . ALA A 1 73 ? 3.931 -5.190 -3.222 1.00 78.12 73 ALA A O 1
ATOM 515 N N . LEU A 1 74 ? 6.006 -5.957 -3.594 1.00 84.12 74 LEU A N 1
ATOM 516 C CA . LEU A 1 74 ? 6.124 -6.674 -2.320 1.00 84.12 74 LEU A CA 1
ATOM 517 C C . LEU A 1 74 ? 6.143 -5.731 -1.117 1.00 84.12 74 LEU A C 1
ATOM 519 O O . LEU A 1 74 ? 5.504 -6.028 -0.110 1.00 84.12 74 LEU A O 1
ATOM 523 N N . ILE A 1 75 ? 6.838 -4.595 -1.207 1.00 84.12 75 ILE A N 1
ATOM 524 C CA . ILE A 1 75 ? 6.877 -3.600 -0.127 1.00 84.12 75 ILE A CA 1
ATOM 525 C C . ILE A 1 75 ? 5.490 -2.988 0.078 1.00 84.12 75 ILE A C 1
ATOM 527 O O . ILE A 1 75 ? 5.023 -2.910 1.213 1.00 84.12 75 ILE A O 1
ATOM 531 N N . VAL A 1 76 ? 4.803 -2.604 -1.001 1.00 79.31 76 VAL A N 1
ATOM 532 C CA . VAL A 1 76 ? 3.437 -2.066 -0.932 1.00 79.31 76 VAL A CA 1
ATOM 533 C C . VAL A 1 76 ? 2.470 -3.115 -0.382 1.00 79.31 76 VAL A C 1
ATOM 535 O O . VAL A 1 76 ? 1.683 -2.804 0.511 1.00 79.31 76 VAL A O 1
ATOM 538 N N . ALA A 1 77 ? 2.563 -4.370 -0.830 1.00 79.12 77 ALA A N 1
ATOM 539 C CA . ALA A 1 77 ? 1.762 -5.467 -0.290 1.00 79.12 77 ALA A CA 1
ATOM 540 C C . ALA A 1 77 ? 2.048 -5.701 1.203 1.00 79.12 77 ALA A C 1
ATOM 542 O O . ALA A 1 77 ? 1.120 -5.841 1.997 1.00 79.12 77 ALA A O 1
ATOM 543 N N . GLY A 1 78 ? 3.320 -5.678 1.606 1.00 84.56 78 GLY A N 1
ATOM 544 C CA . GLY A 1 78 ? 3.739 -5.786 3.000 1.00 84.56 78 GLY A CA 1
ATOM 545 C C . GLY A 1 78 ? 3.191 -4.648 3.859 1.00 84.56 78 GLY A C 1
ATOM 546 O O . GLY A 1 78 ? 2.635 -4.903 4.926 1.00 84.56 78 GLY A O 1
ATOM 547 N N . LEU A 1 79 ? 3.264 -3.404 3.377 1.00 80.38 79 LEU A N 1
ATOM 548 C CA . LEU A 1 79 ? 2.679 -2.234 4.039 1.00 80.38 79 LEU A CA 1
ATOM 549 C C . LEU A 1 79 ? 1.158 -2.334 4.142 1.00 80.38 79 LEU A C 1
ATOM 551 O O . LEU A 1 79 ? 0.605 -2.006 5.191 1.00 80.38 79 LEU A O 1
ATOM 555 N N . ALA A 1 80 ? 0.479 -2.815 3.101 1.00 75.56 80 ALA A N 1
ATOM 556 C CA . ALA A 1 80 ? -0.964 -3.023 3.114 1.00 75.56 80 ALA A CA 1
ATOM 557 C C . ALA A 1 80 ? -1.360 -4.084 4.150 1.00 75.56 80 ALA A C 1
ATOM 559 O O . ALA A 1 80 ? -2.201 -3.818 5.009 1.00 75.56 80 ALA A O 1
ATOM 560 N N . VAL A 1 81 ? -0.702 -5.249 4.151 1.00 81.19 8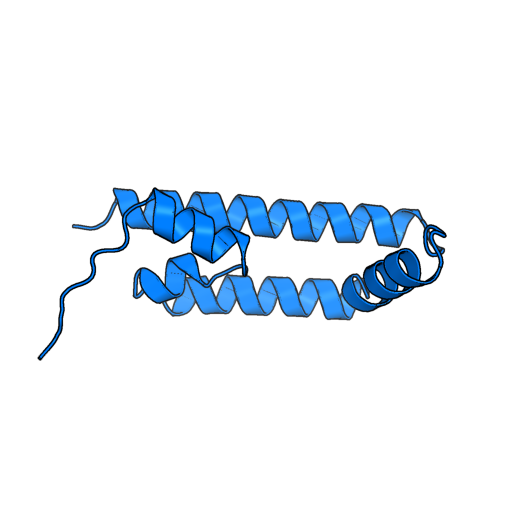1 VAL A N 1
ATOM 561 C CA . VAL A 1 81 ? -0.932 -6.313 5.144 1.00 81.19 81 VAL A CA 1
ATOM 562 C C . VAL A 1 81 ? -0.633 -5.811 6.554 1.00 81.19 81 VAL A C 1
ATOM 564 O O . VAL A 1 81 ? -1.421 -6.039 7.473 1.00 81.19 81 VAL A O 1
ATOM 567 N N . TRP A 1 82 ? 0.463 -5.077 6.739 1.00 81.19 82 TRP A N 1
ATOM 568 C CA . TRP A 1 82 ? 0.810 -4.485 8.028 1.00 81.19 82 TRP A CA 1
ATOM 569 C C . TRP A 1 82 ? -0.240 -3.467 8.488 1.00 81.19 82 TRP A C 1
ATOM 571 O O . TRP A 1 82 ? -0.650 -3.480 9.650 1.00 81.19 82 TRP A O 1
ATOM 581 N N . SER A 1 83 ? -0.752 -2.643 7.571 1.00 77.75 83 SER A N 1
ATOM 582 C CA . SER A 1 83 ? -1.819 -1.678 7.846 1.00 77.75 83 SER A CA 1
ATOM 583 C C . SER A 1 83 ? -3.128 -2.360 8.228 1.00 77.75 83 SER A C 1
ATOM 585 O O . SER A 1 83 ? -3.799 -1.926 9.168 1.00 77.75 83 SER A O 1
ATOM 587 N N . MET A 1 84 ? -3.482 -3.459 7.554 1.00 75.25 84 MET A N 1
ATOM 588 C CA . MET A 1 84 ? -4.640 -4.283 7.906 1.00 75.25 84 MET A CA 1
ATOM 589 C C . MET A 1 84 ? -4.476 -4.899 9.297 1.00 75.25 84 MET A C 1
ATOM 591 O O . MET A 1 84 ? -5.390 -4.814 10.118 1.00 75.25 84 MET A O 1
ATOM 595 N N . LEU A 1 85 ? -3.314 -5.489 9.595 1.00 80.38 85 LEU A N 1
ATOM 596 C CA . LEU A 1 85 ? -3.043 -6.113 10.891 1.00 80.38 85 LEU A CA 1
ATOM 597 C C . LEU A 1 85 ? -3.072 -5.093 12.034 1.00 80.38 85 LEU A C 1
ATOM 599 O O . LEU A 1 85 ? -3.672 -5.377 13.074 1.00 80.38 85 LEU A O 1
ATOM 603 N N . ASP A 1 86 ? -2.485 -3.905 11.860 1.00 78.69 86 ASP A N 1
ATOM 604 C CA . ASP A 1 86 ? -2.537 -2.866 12.894 1.00 78.69 86 ASP A CA 1
ATOM 605 C C . ASP A 1 86 ? -3.946 -2.281 13.050 1.00 78.69 86 ASP A C 1
ATOM 607 O O . ASP A 1 86 ? -4.391 -2.071 14.180 1.00 78.69 86 ASP A O 1
ATOM 611 N N . ALA A 1 87 ? -4.694 -2.086 11.957 1.00 72.69 87 ALA A N 1
ATOM 612 C CA . ALA A 1 87 ? -6.090 -1.657 12.028 1.00 72.69 87 ALA A CA 1
ATOM 613 C C . ALA A 1 87 ? -6.964 -2.688 12.753 1.00 72.69 87 ALA A C 1
ATOM 615 O O . ALA A 1 87 ? -7.744 -2.314 13.630 1.00 72.69 87 ALA A O 1
ATOM 616 N N . ARG A 1 88 ? -6.772 -3.984 12.472 1.00 75.12 88 ARG A N 1
ATOM 617 C CA . ARG A 1 88 ? -7.451 -5.086 13.167 1.00 75.12 88 ARG A CA 1
ATOM 618 C C . ARG A 1 88 ? -7.136 -5.087 14.658 1.00 75.12 88 ARG A C 1
ATOM 620 O O . ARG A 1 88 ? -8.050 -5.115 15.475 1.00 75.12 88 ARG A O 1
ATOM 627 N N . ARG A 1 89 ? -5.849 -5.036 15.021 1.00 75.94 89 ARG A N 1
ATOM 628 C CA . ARG A 1 89 ? -5.404 -4.998 16.426 1.00 75.94 89 ARG A CA 1
ATOM 629 C C . ARG A 1 89 ? -5.944 -3.771 17.149 1.00 75.94 89 ARG A C 1
ATOM 631 O O . ARG A 1 89 ? -6.393 -3.877 18.283 1.00 75.94 89 ARG A O 1
ATOM 638 N N . THR A 1 90 ? -5.935 -2.621 16.484 1.00 72.19 90 THR A N 1
ATOM 639 C CA . THR A 1 90 ? -6.471 -1.372 17.030 1.00 72.19 90 THR A CA 1
ATOM 640 C C . THR A 1 90 ? -7.978 -1.456 17.249 1.00 72.19 90 THR A C 1
ATOM 642 O O . THR A 1 90 ? -8.458 -0.963 18.262 1.00 72.19 90 THR A O 1
ATOM 645 N N . ALA A 1 91 ? -8.721 -2.080 16.333 1.00 68.75 91 ALA A N 1
ATOM 646 C CA . ALA A 1 91 ? -10.161 -2.260 16.470 1.00 68.75 91 ALA A CA 1
ATOM 647 C C . ALA A 1 91 ? -10.533 -3.247 17.591 1.00 68.75 91 ALA A C 1
ATOM 649 O O . ALA A 1 91 ? -11.528 -3.019 18.268 1.00 68.75 91 ALA A O 1
ATOM 650 N N . ILE A 1 92 ? -9.736 -4.304 17.806 1.00 74.06 92 ILE A N 1
ATOM 651 C CA . ILE A 1 92 ? -9.937 -5.285 18.890 1.00 74.06 92 ILE A CA 1
ATOM 652 C C . ILE A 1 92 ? -9.595 -4.684 20.262 1.00 74.06 92 ILE A C 1
ATOM 654 O O . ILE A 1 92 ? -10.342 -4.873 21.211 1.00 74.06 92 ILE A O 1
ATOM 658 N N . ASN A 1 93 ? -8.493 -3.934 20.366 1.00 66.56 93 ASN A N 1
ATOM 659 C CA . ASN A 1 93 ? -8.012 -3.351 21.628 1.00 66.56 93 ASN A CA 1
ATOM 660 C C . ASN A 1 93 ? -8.610 -1.963 21.922 1.00 66.56 93 ASN A C 1
ATOM 662 O O . ASN A 1 93 ? -7.961 -1.129 22.561 1.00 66.56 93 ASN A O 1
ATOM 666 N N . ARG A 1 94 ? -9.803 -1.665 21.400 1.00 54.88 94 ARG A N 1
ATOM 667 C CA . ARG A 1 94 ? -10.521 -0.439 21.757 1.00 54.88 94 ARG A CA 1
ATOM 668 C C . ARG A 1 94 ? -11.155 -0.623 23.144 1.00 54.88 94 ARG A C 1
ATOM 670 O O . ARG A 1 94 ? -11.878 -1.603 23.300 1.00 54.88 94 ARG A O 1
ATOM 677 N N . PRO A 1 95 ? -10.860 0.254 24.124 1.00 50.62 95 PRO A N 1
ATOM 678 C CA . PRO A 1 95 ? -11.582 0.276 25.393 1.00 50.62 95 PRO A CA 1
ATOM 679 C C . PRO A 1 95 ? -13.041 0.695 25.194 1.00 50.62 95 PRO A C 1
ATOM 681 O O . PRO A 1 95 ? -13.319 1.424 24.207 1.00 50.62 95 PRO A O 1
#

Sequence (95 aa):
MATGWTPTPTVATLLSALLPGLGQLCCRRWGRGAAFMAGAIGVDAGLDVTASMMAFVRTGVIPSPRGQFLGGALIVAGLAVWSMLDARRTAINRP

Foldseek 3Di:
DDPDDLQALVNLLVLLLVPQLRLVVSLVNNVNSVVLNVQLVVLCVVLVQVVQVVCCVVPVDRDPVNCSNVVSVVSNVVSSVVSSVVSSVSSVPDD

Secondary structure (DSSP, 8-state):
--------HHHHHHHHHHSTTHHHHHTT-HHHHHHHHHHHHHHHHHH-HHHHHHHHHHHSSPPSSHHHHHHHHHHHHHHHHHHHHHHHHHHHT--

pLDDT: mean 75.14, std 9.7, range [36.22, 88.5]